Protein AF-A0A7L1UW72-F1 (afdb_monomer)

Radius of gyration: 13.49 Å; Cα contacts (8 Å, |Δi|>4): 91; chains: 1; bounding box: 30×28×27 Å

Solvent-accessible surface area (backbone atoms only — not comparable to full-atom values): 4455 Å² total; per-residue (Å²): 130,68,61,66,64,52,55,63,53,66,51,39,81,39,80,47,63,78,74,47,76,58,94,79,32,38,32,24,35,30,34,41,65,87,78,63,55,80,45,79,47,77,47,66,54,72,91,74,58,86,54,72,37,66,45,102,82,74,46,79,38,51,34,69,59,49,52,51,64,75,76,106

pLDDT: mean 79.47, std 14.78, range [37.53, 94.25]

Organism: Sitta europaea (NCBI:txid50251)

Structure (mmCIF, N/CA/C/O backbone):
data_AF-A0A7L1UW72-F1
#
_entry.id   AF-A0A7L1UW72-F1
#
loop_
_atom_site.group_PDB
_atom_site.id
_atom_site.type_symbol
_atom_site.label_atom_id
_atom_site.label_alt_id
_atom_site.label_comp_id
_atom_site.label_asym_id
_atom_site.label_entity_id
_atom_site.label_seq_id
_atom_site.pdbx_PDB_ins_code
_atom_site.Cartn_x
_atom_site.Cartn_y
_atom_site.Cartn_z
_atom_site.occupancy
_atom_site.B_iso_or_equiv
_atom_site.auth_seq_id
_atom_site.auth_comp_id
_atom_site.auth_asym_id
_atom_site.auth_atom_id
_atom_site.pdbx_PDB_model_num
ATOM 1 N N . PRO A 1 1 ? 0.701 -4.167 17.377 1.00 40.09 1 PRO A N 1
ATOM 2 C CA . PRO A 1 1 ? 0.636 -4.808 16.034 1.00 40.09 1 PRO A CA 1
ATOM 3 C C . PRO A 1 1 ? 1.457 -4.110 14.917 1.00 40.09 1 PRO A C 1
ATOM 5 O O . PRO A 1 1 ? 1.166 -4.308 13.744 1.00 40.09 1 PRO A O 1
ATOM 8 N N . ALA A 1 2 ? 2.529 -3.372 15.243 1.00 41.22 2 ALA A N 1
ATOM 9 C CA . ALA A 1 2 ? 3.408 -2.738 14.247 1.00 41.22 2 ALA A CA 1
ATOM 10 C C . ALA A 1 2 ? 4.390 -3.719 13.561 1.00 41.22 2 ALA A C 1
ATOM 12 O O . ALA A 1 2 ? 4.848 -3.450 12.457 1.00 41.22 2 ALA A O 1
ATOM 13 N N . GLY A 1 3 ? 4.666 -4.877 14.180 1.00 37.53 3 GLY A N 1
ATOM 14 C CA . GLY A 1 3 ? 5.675 -5.838 13.709 1.00 37.53 3 GLY A CA 1
ATOM 15 C C . GLY A 1 3 ? 5.374 -6.472 12.347 1.00 37.53 3 GLY A C 1
ATOM 16 O O . GLY A 1 3 ? 6.248 -6.507 11.496 1.00 37.53 3 GLY A O 1
ATOM 17 N N . LYS A 1 4 ? 4.118 -6.857 12.081 1.00 47.94 4 LYS A N 1
ATOM 18 C CA . LYS A 1 4 ? 3.731 -7.547 10.833 1.00 47.94 4 LYS A CA 1
ATOM 19 C C . LYS A 1 4 ? 3.904 -6.687 9.575 1.00 47.94 4 LYS A C 1
ATOM 21 O O . LYS A 1 4 ? 4.316 -7.189 8.537 1.00 47.94 4 LYS A O 1
ATOM 26 N N . ALA A 1 5 ? 3.593 -5.392 9.665 1.00 51.62 5 ALA A N 1
ATOM 27 C CA . ALA A 1 5 ? 3.780 -4.461 8.551 1.00 51.62 5 ALA A CA 1
ATOM 28 C C . ALA A 1 5 ? 5.269 -4.183 8.300 1.00 51.62 5 ALA A C 1
ATOM 30 O O . ALA A 1 5 ? 5.684 -4.015 7.158 1.00 51.62 5 ALA A O 1
ATOM 31 N N . GLN A 1 6 ? 6.067 -4.172 9.370 1.00 51.12 6 GLN A N 1
ATOM 32 C CA . GLN A 1 6 ? 7.510 -3.991 9.294 1.00 51.12 6 GLN A CA 1
ATOM 33 C C . GLN A 1 6 ? 8.199 -5.232 8.707 1.00 51.12 6 GLN A C 1
ATOM 35 O O . GLN A 1 6 ? 9.071 -5.078 7.865 1.00 51.12 6 GLN A O 1
ATOM 40 N N . GLU A 1 7 ? 7.755 -6.444 9.058 1.00 51.16 7 GLU A N 1
ATOM 41 C CA . GLU A 1 7 ? 8.211 -7.708 8.457 1.00 51.16 7 GLU A CA 1
ATOM 42 C C . GLU A 1 7 ? 7.861 -7.812 6.964 1.00 51.16 7 GLU A C 1
ATOM 44 O O . GLU A 1 7 ? 8.716 -8.190 6.171 1.00 51.16 7 GLU A O 1
ATOM 49 N N . ALA A 1 8 ? 6.654 -7.406 6.552 1.00 57.84 8 ALA A N 1
ATOM 50 C CA . ALA A 1 8 ? 6.295 -7.330 5.131 1.00 57.84 8 ALA A CA 1
ATOM 51 C C . ALA A 1 8 ? 7.135 -6.283 4.374 1.00 57.84 8 ALA A C 1
ATOM 53 O O . ALA A 1 8 ? 7.428 -6.451 3.194 1.00 57.84 8 ALA A O 1
ATOM 54 N N . LEU A 1 9 ? 7.557 -5.212 5.057 1.00 59.12 9 LEU A N 1
ATOM 55 C CA . LEU A 1 9 ? 8.486 -4.218 4.518 1.00 59.12 9 LEU A CA 1
ATOM 56 C C . LEU A 1 9 ? 9.939 -4.728 4.432 1.00 59.12 9 LEU A C 1
ATOM 58 O O . LEU A 1 9 ? 10.702 -4.183 3.641 1.00 59.12 9 LEU A O 1
ATOM 62 N N . GLN A 1 10 ? 10.317 -5.778 5.171 1.00 58.22 10 GLN A N 1
ATOM 63 C CA . GLN A 1 10 ? 11.642 -6.410 5.049 1.00 58.22 10 GLN A CA 1
ATOM 64 C C . GLN A 1 10 ? 11.779 -7.300 3.802 1.00 58.22 10 GLN A C 1
ATOM 66 O O . GLN A 1 10 ? 12.879 -7.741 3.492 1.00 58.22 10 GLN A O 1
ATOM 71 N N . GLN A 1 11 ? 10.691 -7.554 3.064 1.00 59.62 11 GLN A N 1
ATOM 72 C CA . GLN A 1 11 ? 10.726 -8.284 1.786 1.00 59.62 11 GLN A CA 1
ATOM 73 C C . GLN A 1 11 ? 11.104 -7.392 0.584 1.00 59.62 11 GLN A C 1
ATOM 75 O O . GLN A 1 11 ? 11.122 -7.857 -0.558 1.00 59.62 11 GLN A O 1
ATOM 80 N N . TRP A 1 12 ? 11.392 -6.110 0.828 1.00 66.62 12 TRP A N 1
ATOM 81 C CA . TRP A 1 12 ? 11.785 -5.139 -0.190 1.00 66.62 12 TRP A CA 1
ATOM 82 C C . TRP A 1 12 ? 13.251 -4.787 0.031 1.00 66.62 12 TRP A C 1
ATOM 84 O O . TRP A 1 12 ? 13.590 -4.098 0.990 1.00 66.62 12 TRP A O 1
ATOM 94 N N . ASP A 1 13 ? 14.110 -5.274 -0.860 1.00 57.66 13 ASP A N 1
ATOM 95 C CA . ASP A 1 13 ? 15.563 -5.070 -0.790 1.00 57.66 13 ASP A CA 1
ATOM 96 C C . ASP A 1 13 ? 15.951 -3.610 -1.064 1.00 57.66 13 ASP A C 1
ATOM 98 O O . ASP A 1 13 ? 16.980 -3.117 -0.608 1.00 57.66 13 ASP A O 1
ATOM 102 N N . TRP A 1 14 ? 15.081 -2.874 -1.766 1.00 62.38 14 TRP A N 1
ATOM 103 C CA . TRP A 1 14 ? 15.323 -1.482 -2.106 1.00 62.38 14 TRP A CA 1
ATOM 104 C C . TRP A 1 14 ? 14.040 -0.652 -2.049 1.00 62.38 14 TRP A C 1
ATOM 106 O O . TRP A 1 14 ? 13.169 -0.729 -2.921 1.00 62.38 14 TRP A O 1
ATOM 116 N N . LEU A 1 15 ? 13.932 0.178 -1.010 1.00 67.94 15 LEU A N 1
ATOM 117 C CA . LEU A 1 15 ? 13.054 1.341 -1.038 1.00 67.94 15 LEU A CA 1
ATOM 118 C C . LEU A 1 15 ? 13.773 2.430 -1.830 1.00 67.94 15 LEU A C 1
ATOM 120 O O . LEU A 1 15 ? 14.739 3.029 -1.360 1.00 67.94 15 LEU A O 1
ATOM 124 N N . GLY A 1 16 ? 13.315 2.625 -3.055 1.00 71.19 16 GLY A N 1
ATOM 125 C CA . GLY A 1 16 ? 13.878 3.558 -4.004 1.00 71.19 16 GLY A CA 1
ATOM 126 C C . GLY A 1 16 ? 13.556 5.013 -3.728 1.00 71.19 16 GLY A C 1
ATOM 127 O O . GLY A 1 16 ? 12.996 5.391 -2.696 1.00 71.19 16 GLY A O 1
ATOM 128 N N . SER A 1 17 ? 13.925 5.851 -4.695 1.00 81.00 17 SER A N 1
ATOM 129 C CA . SER A 1 17 ? 13.717 7.292 -4.631 1.00 81.00 17 SER A CA 1
ATOM 130 C C . SER A 1 17 ? 12.241 7.650 -4.437 1.00 81.00 17 SER A C 1
ATOM 132 O O . SER A 1 17 ? 11.328 6.980 -4.930 1.00 81.00 17 SER A O 1
ATOM 134 N N . LEU A 1 18 ? 12.017 8.748 -3.717 1.00 84.62 18 LEU A N 1
ATOM 135 C CA . LEU A 1 18 ? 10.712 9.386 -3.619 1.00 84.62 18 LEU A CA 1
ATOM 136 C C . LEU A 1 18 ? 10.255 9.778 -5.028 1.00 84.62 18 LEU A C 1
ATOM 138 O O . LEU A 1 18 ? 10.915 10.579 -5.685 1.00 84.62 18 LEU A O 1
ATOM 142 N N . LEU A 1 19 ? 9.140 9.207 -5.472 1.00 85.25 19 LEU A N 1
ATOM 143 C CA . LEU A 1 19 ? 8.526 9.540 -6.754 1.00 85.25 19 LEU A CA 1
ATOM 144 C C . LEU A 1 19 ? 7.672 10.796 -6.623 1.00 85.25 19 LEU A C 1
ATOM 146 O O . LEU A 1 19 ? 7.710 11.669 -7.483 1.00 85.25 19 LEU A O 1
ATOM 150 N N . GLU A 1 20 ? 6.892 10.882 -5.545 1.00 88.44 20 GLU A N 1
ATOM 151 C CA . GLU A 1 20 ? 5.892 11.934 -5.381 1.00 88.44 20 GLU A CA 1
ATOM 152 C C . GLU A 1 20 ? 5.585 12.160 -3.896 1.00 88.44 20 GLU A C 1
ATOM 154 O O . GLU A 1 20 ? 5.642 11.229 -3.083 1.00 88.44 20 GLU A O 1
ATOM 159 N N . ARG A 1 21 ? 5.273 13.404 -3.525 1.00 87.94 21 ARG A N 1
ATOM 160 C CA . ARG A 1 21 ? 4.830 13.756 -2.173 1.00 87.94 21 ARG A CA 1
ATOM 161 C C . ARG A 1 21 ? 3.673 14.740 -2.253 1.00 87.94 21 ARG A C 1
ATOM 163 O O . ARG A 1 21 ? 3.892 15.940 -2.418 1.00 87.94 21 ARG A O 1
ATOM 170 N N . SER A 1 22 ? 2.472 14.233 -2.000 1.00 81.00 22 SER A N 1
ATOM 171 C CA . SER A 1 22 ? 1.247 15.025 -1.971 1.00 81.00 22 SER A CA 1
ATOM 172 C C . SER A 1 22 ? 0.614 14.996 -0.586 1.00 81.00 22 SER A C 1
ATOM 174 O O . SER A 1 22 ? 0.276 13.936 -0.042 1.00 81.00 22 SER A O 1
ATOM 176 N N . GLY A 1 23 ? 0.448 16.188 -0.006 1.00 85.75 23 GLY A N 1
ATOM 177 C CA . GLY A 1 23 ? -0.157 16.387 1.308 1.00 85.75 23 GLY A CA 1
ATOM 1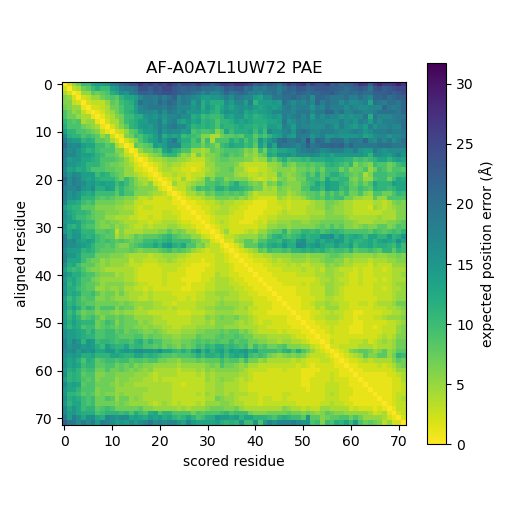78 C C . GLY A 1 23 ? 0.522 15.552 2.396 1.00 85.75 23 GLY A C 1
ATOM 179 O O . GLY A 1 23 ? 1.682 15.774 2.734 1.00 85.75 23 GLY A O 1
ATOM 180 N N . PHE A 1 24 ? -0.219 14.589 2.948 1.00 83.56 24 PHE A N 1
ATOM 181 C CA . PHE A 1 24 ? 0.245 13.690 4.011 1.00 83.56 24 PHE A CA 1
ATOM 182 C C . PHE A 1 24 ? 0.829 12.371 3.495 1.00 83.56 24 PHE A C 1
ATOM 184 O O . PHE A 1 24 ? 1.252 11.545 4.300 1.00 83.56 24 PHE A O 1
ATOM 191 N N . SER A 1 25 ? 0.813 12.139 2.183 1.00 85.88 25 SER A N 1
ATOM 192 C CA . SER A 1 25 ? 1.258 10.885 1.583 1.00 85.88 25 SER A CA 1
ATOM 193 C C . SER A 1 25 ? 2.565 11.041 0.818 1.00 85.88 25 SER A C 1
ATOM 195 O O . SER A 1 25 ? 2.853 12.097 0.257 1.00 85.88 25 SER A O 1
ATOM 197 N N . SER A 1 26 ? 3.337 9.960 0.790 1.00 89.62 26 SER A N 1
ATOM 198 C CA . SER A 1 26 ? 4.561 9.852 -0.002 1.00 89.62 26 SER A CA 1
ATOM 199 C C . SER A 1 26 ? 4.496 8.590 -0.844 1.00 89.62 26 SER A C 1
ATOM 201 O O . SER A 1 26 ? 4.148 7.527 -0.324 1.00 89.62 26 SER A O 1
ATOM 203 N N . ILE A 1 27 ? 4.856 8.692 -2.116 1.00 88.75 27 ILE A N 1
ATOM 204 C CA . ILE A 1 27 ? 4.946 7.564 -3.040 1.00 88.75 27 ILE A CA 1
ATOM 205 C C . ILE A 1 27 ? 6.421 7.301 -3.314 1.00 88.75 27 ILE A C 1
ATOM 207 O O . ILE A 1 27 ? 7.154 8.190 -3.744 1.00 88.75 27 ILE A O 1
ATOM 211 N N . LEU A 1 28 ? 6.859 6.080 -3.043 1.00 88.75 28 LEU A N 1
ATOM 212 C CA . LEU A 1 28 ? 8.237 5.635 -3.229 1.00 88.75 28 LEU A CA 1
ATOM 213 C C . LEU A 1 28 ? 8.274 4.581 -4.328 1.00 88.75 28 LEU A C 1
ATOM 215 O O . LEU A 1 28 ? 7.379 3.738 -4.395 1.00 88.75 28 LEU A O 1
ATOM 219 N N . ALA A 1 29 ? 9.304 4.609 -5.167 1.00 88.50 29 ALA A N 1
ATOM 220 C CA . ALA A 1 29 ? 9.603 3.466 -6.017 1.00 88.50 29 ALA A CA 1
ATOM 221 C C . ALA A 1 29 ? 10.109 2.321 -5.136 1.00 88.50 29 ALA A C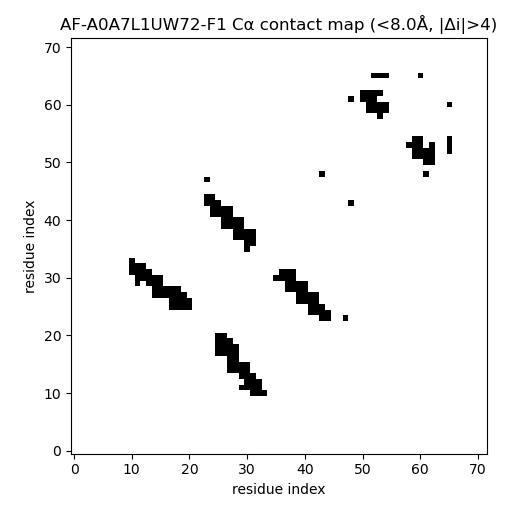 1
ATOM 223 O O . ALA A 1 29 ? 10.835 2.562 -4.173 1.00 88.50 29 ALA A O 1
ATOM 224 N N . ALA A 1 30 ? 9.757 1.084 -5.445 1.00 86.00 30 ALA A N 1
ATOM 225 C CA . ALA A 1 30 ? 10.384 -0.074 -4.828 1.00 86.00 30 ALA A CA 1
ATOM 226 C C . ALA A 1 30 ? 10.446 -1.226 -5.822 1.00 86.00 30 ALA A C 1
ATOM 228 O O . ALA A 1 30 ? 9.632 -1.313 -6.741 1.00 86.00 30 ALA A O 1
ATOM 229 N N . THR A 1 31 ? 11.390 -2.127 -5.594 1.00 85.25 31 THR A N 1
ATOM 230 C CA . THR A 1 31 ? 11.477 -3.386 -6.328 1.00 85.25 31 THR A CA 1
ATOM 231 C C . THR A 1 31 ? 11.401 -4.521 -5.303 1.00 85.25 31 THR A C 1
ATOM 233 O O . THR A 1 31 ? 12.242 -4.566 -4.401 1.00 85.25 31 THR A O 1
ATOM 236 N N . PRO A 1 32 ? 10.379 -5.398 -5.358 1.00 78.19 32 PRO A N 1
ATOM 237 C CA . PRO A 1 32 ? 10.288 -6.555 -4.483 1.00 78.19 32 PRO A CA 1
ATOM 238 C C . PRO A 1 32 ? 11.459 -7.493 -4.740 1.00 78.19 32 PRO A C 1
ATOM 240 O O . PRO A 1 32 ? 11.822 -7.736 -5.892 1.00 78.19 32 PRO A O 1
ATOM 243 N N . LEU A 1 33 ? 11.993 -8.071 -3.664 1.00 71.94 33 LEU A N 1
ATOM 244 C CA . LEU A 1 33 ? 13.088 -9.035 -3.759 1.00 71.94 33 LEU A CA 1
ATOM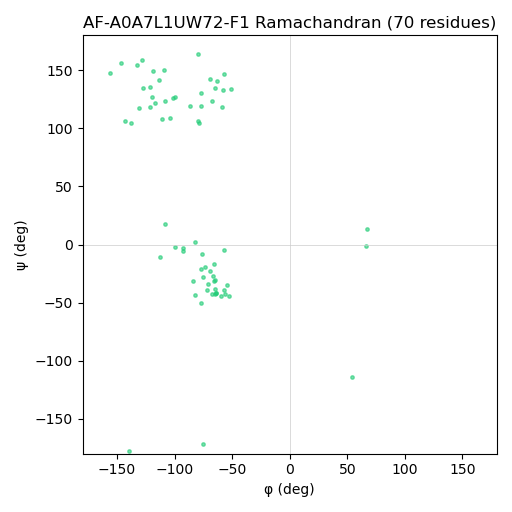 245 C C . LEU A 1 33 ? 12.651 -10.338 -4.456 1.00 71.94 33 LEU A C 1
ATOM 247 O O . LEU A 1 33 ? 13.473 -11.023 -5.050 1.00 71.94 33 LEU A O 1
ATOM 251 N N . LEU A 1 34 ? 11.358 -10.674 -4.380 1.00 75.12 34 LEU A N 1
ATOM 252 C CA . LEU A 1 34 ? 10.823 -11.946 -4.867 1.00 75.12 34 LEU A CA 1
ATOM 253 C C . LEU A 1 34 ? 10.664 -11.994 -6.394 1.00 75.12 34 LEU A C 1
ATOM 255 O O . LEU A 1 34 ? 11.140 -12.931 -7.024 1.00 75.12 34 LEU A O 1
ATOM 259 N N . ASP A 1 35 ? 10.018 -10.980 -6.976 1.00 77.94 35 ASP A N 1
ATOM 260 C CA . ASP A 1 35 ? 9.593 -11.004 -8.385 1.00 77.94 35 ASP A CA 1
ATOM 261 C C . ASP A 1 35 ? 10.351 -9.999 -9.267 1.00 77.94 35 ASP A C 1
ATOM 263 O O . ASP A 1 35 ? 10.213 -10.015 -10.489 1.00 77.94 35 ASP A O 1
ATOM 267 N N . GLY A 1 36 ? 11.125 -9.080 -8.674 1.00 79.62 36 GLY A N 1
ATOM 268 C CA . GLY A 1 36 ? 11.918 -8.081 -9.402 1.00 79.62 36 GLY A CA 1
ATOM 269 C C . GLY A 1 36 ? 11.115 -7.031 -10.188 1.00 79.62 36 GLY A C 1
ATOM 270 O O . GLY A 1 36 ? 11.708 -6.136 -10.789 1.00 79.62 36 GLY A O 1
ATOM 271 N N . ALA A 1 37 ? 9.781 -7.102 -10.194 1.00 86.81 37 ALA A N 1
ATOM 272 C CA . ALA A 1 37 ? 8.919 -6.174 -10.920 1.00 86.81 37 ALA A CA 1
ATOM 273 C C . ALA A 1 37 ? 8.802 -4.821 -10.190 1.00 86.81 37 ALA A C 1
ATOM 275 O O . ALA A 1 37 ? 8.488 -4.803 -9.002 1.00 86.81 37 ALA A O 1
ATOM 276 N N . PRO A 1 38 ? 9.004 -3.673 -10.860 1.00 86.25 38 PRO A N 1
ATOM 277 C CA . PRO A 1 38 ? 8.932 -2.371 -10.204 1.00 86.25 38 PRO A CA 1
ATOM 278 C C . PRO A 1 38 ? 7.515 -2.079 -9.691 1.00 86.25 38 PRO A C 1
ATOM 280 O O . PRO A 1 38 ? 6.531 -2.250 -10.411 1.00 86.25 38 PRO A O 1
ATOM 283 N N . VAL A 1 39 ? 7.414 -1.586 -8.457 1.00 87.25 39 VAL A N 1
ATOM 284 C CA . VAL A 1 39 ? 6.154 -1.189 -7.818 1.00 87.25 39 VAL A CA 1
ATOM 285 C C . VAL A 1 39 ? 6.232 0.225 -7.248 1.00 87.25 39 VAL A C 1
ATOM 287 O O . VAL A 1 39 ? 7.304 0.749 -6.939 1.00 87.25 39 VAL A O 1
ATOM 290 N N . ALA A 1 40 ? 5.065 0.834 -7.050 1.00 89.75 40 ALA A N 1
ATOM 291 C CA . ALA A 1 40 ? 4.922 2.069 -6.293 1.00 89.75 40 ALA A CA 1
ATOM 292 C C . ALA A 1 40 ? 4.394 1.765 -4.883 1.00 89.75 40 ALA A C 1
ATOM 294 O O . ALA A 1 40 ? 3.343 1.147 -4.716 1.00 89.75 40 ALA A O 1
ATOM 295 N N . VAL A 1 41 ? 5.101 2.235 -3.857 1.00 87.19 41 VAL A N 1
ATOM 296 C CA . VAL A 1 41 ? 4.717 2.090 -2.449 1.00 87.19 41 VAL A CA 1
ATOM 297 C C . VAL A 1 41 ? 4.172 3.418 -1.942 1.00 87.19 41 VAL A C 1
ATOM 299 O O . VAL A 1 41 ? 4.925 4.368 -1.715 1.00 87.19 41 VAL A O 1
ATOM 302 N N . LYS A 1 42 ? 2.857 3.481 -1.718 1.00 90.25 42 LYS A N 1
ATOM 303 C CA . LYS A 1 42 ? 2.200 4.641 -1.106 1.00 90.25 42 LYS A CA 1
ATOM 304 C C . LYS A 1 42 ? 2.225 4.527 0.417 1.00 90.25 42 LYS A C 1
ATOM 306 O O . LYS A 1 42 ? 1.643 3.613 0.999 1.00 90.25 42 LYS A O 1
ATOM 311 N N . ARG A 1 43 ? 2.861 5.491 1.081 1.00 88.56 43 ARG A N 1
ATOM 312 C CA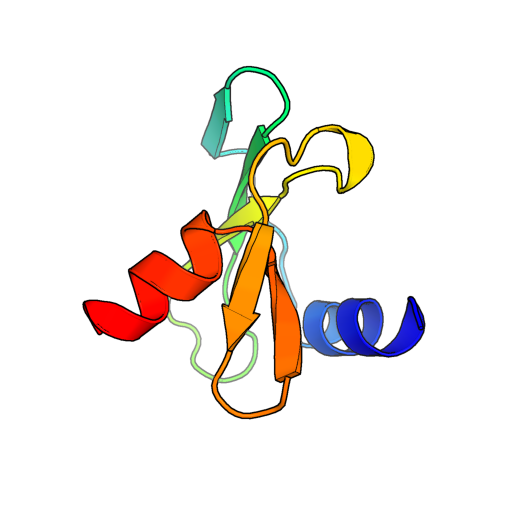 . ARG A 1 43 ? 2.858 5.636 2.541 1.00 88.56 43 ARG A CA 1
ATOM 313 C C . ARG A 1 43 ? 1.850 6.696 2.955 1.00 88.56 43 ARG A C 1
ATOM 315 O O . ARG A 1 43 ? 1.911 7.826 2.479 1.00 88.56 43 ARG A O 1
ATOM 322 N N . VAL A 1 44 ? 0.959 6.334 3.875 1.00 89.62 44 VAL A N 1
ATOM 323 C CA . VAL A 1 44 ? -0.036 7.242 4.458 1.00 89.62 44 VAL A CA 1
ATOM 324 C C . VAL A 1 44 ? 0.001 7.095 5.982 1.00 89.62 44 VAL A C 1
ATOM 326 O O . VAL A 1 44 ? -0.273 6.005 6.490 1.00 89.62 44 VAL A O 1
ATOM 329 N N . PRO A 1 45 ? 0.342 8.154 6.736 1.00 89.69 45 PRO A N 1
ATOM 330 C CA . PRO A 1 45 ? 0.267 8.144 8.188 1.00 89.69 45 PRO A CA 1
ATOM 331 C C . PRO A 1 45 ? -1.155 7.835 8.651 1.00 89.69 45 PRO A C 1
ATOM 333 O O . PRO A 1 45 ? -2.125 8.428 8.178 1.00 89.69 45 PRO A O 1
ATOM 336 N N . ARG A 1 46 ? -1.289 6.912 9.607 1.00 89.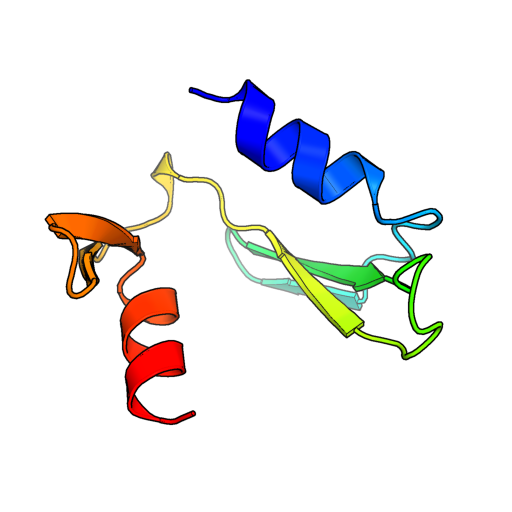56 46 ARG A N 1
ATOM 337 C CA . ARG A 1 46 ? -2.598 6.439 10.077 1.00 89.56 46 ARG A CA 1
ATOM 338 C C . ARG A 1 46 ? -3.487 7.575 10.598 1.00 89.56 46 ARG A C 1
ATOM 340 O O . ARG A 1 46 ? -4.690 7.566 10.370 1.00 89.56 46 ARG A O 1
ATOM 347 N N . ASN A 1 47 ? -2.899 8.540 11.301 1.00 91.75 47 ASN A N 1
ATOM 348 C CA . ASN A 1 47 ? -3.587 9.718 11.838 1.00 91.75 47 ASN A CA 1
ATOM 349 C C . ASN A 1 47 ? -4.116 10.667 10.748 1.00 91.75 47 ASN A C 1
ATOM 351 O O . ASN A 1 47 ? -4.983 11.486 11.031 1.00 91.75 47 ASN A O 1
ATOM 355 N N . CYS A 1 48 ? -3.626 10.546 9.515 1.00 90.06 48 CYS A N 1
ATOM 356 C CA . CYS A 1 48 ? -4.096 11.318 8.368 1.00 90.06 48 CYS A CA 1
ATOM 357 C C . CYS A 1 48 ? -5.207 10.599 7.583 1.00 90.06 48 CYS A C 1
ATOM 359 O O . CYS A 1 48 ? -5.783 11.185 6.665 1.00 90.06 48 CYS A O 1
ATOM 361 N N . VAL A 1 49 ? -5.544 9.354 7.940 1.00 92.06 49 VAL A N 1
ATOM 362 C CA . VAL A 1 49 ? -6.636 8.599 7.313 1.00 92.06 49 VAL A CA 1
ATOM 363 C C . VAL A 1 49 ? -7.971 9.063 7.890 1.00 92.06 49 VAL A C 1
ATOM 365 O O . VAL A 1 49 ? -8.322 8.740 9.026 1.00 92.06 49 VAL A O 1
ATOM 368 N N . ARG A 1 50 ? -8.728 9.816 7.086 1.00 92.06 50 ARG A N 1
ATOM 369 C CA . ARG A 1 50 ? -10.037 10.368 7.477 1.00 92.06 50 ARG A CA 1
ATOM 370 C C . ARG A 1 50 ? -11.192 9.387 7.293 1.00 92.06 50 ARG A C 1
ATOM 372 O O . ARG A 1 50 ? -12.149 9.435 8.055 1.00 92.06 50 ARG A O 1
ATOM 379 N N . CYS A 1 51 ? -11.094 8.499 6.306 1.00 93.31 51 CYS A N 1
ATOM 380 C CA . CYS A 1 51 ? -12.158 7.565 5.952 1.00 93.31 51 CYS A CA 1
ATOM 381 C C . CYS A 1 51 ? -11.677 6.125 6.109 1.00 93.31 51 CYS A C 1
ATOM 383 O O . CYS A 1 51 ? -10.660 5.725 5.534 1.00 93.31 51 CYS A O 1
ATOM 385 N N . TRP A 1 52 ? -12.447 5.348 6.860 1.00 94.25 52 TRP A N 1
ATOM 386 C CA . TRP A 1 52 ? -12.180 3.951 7.168 1.00 94.25 52 TRP A CA 1
ATOM 387 C C . TRP A 1 52 ? -13.307 3.080 6.620 1.00 94.25 52 TRP A C 1
ATOM 389 O O . TRP A 1 52 ? -14.456 3.507 6.536 1.00 94.25 52 TRP A O 1
ATOM 399 N N . GLY A 1 53 ? -12.969 1.857 6.242 1.00 91.44 53 GLY A N 1
ATOM 400 C CA . GLY A 1 53 ? -13.918 0.812 5.893 1.00 91.44 53 GLY A CA 1
ATOM 401 C C . GLY A 1 53 ? -13.456 -0.527 6.449 1.00 91.44 53 GLY A C 1
ATOM 402 O O . GLY A 1 53 ? -12.420 -0.626 7.104 1.00 91.44 53 GLY A O 1
ATOM 403 N N . GLU A 1 54 ? -14.215 -1.574 6.157 1.00 92.81 54 GLU A N 1
ATOM 404 C CA . GLU A 1 54 ? -13.908 -2.934 6.598 1.00 92.81 54 GLU A CA 1
ATOM 405 C C . GLU A 1 54 ? -13.765 -3.880 5.406 1.00 92.81 54 GLU A C 1
ATOM 407 O O . GLU A 1 54 ? -14.567 -3.833 4.465 1.00 92.81 54 GLU A O 1
ATOM 412 N N . LEU A 1 55 ? -12.725 -4.717 5.459 1.00 86.50 55 LEU A N 1
ATOM 413 C CA . LEU A 1 55 ? -12.537 -5.871 4.573 1.00 86.50 55 LEU A CA 1
ATOM 414 C C . LEU A 1 55 ? -13.394 -7.065 5.049 1.00 86.50 55 LEU A C 1
ATOM 416 O O . LEU A 1 55 ? -13.773 -7.091 6.221 1.00 86.50 55 LEU A O 1
ATOM 420 N N . PRO A 1 56 ? -13.624 -8.104 4.213 1.00 81.06 56 PRO A N 1
ATOM 421 C CA . PRO A 1 56 ? -14.498 -9.256 4.517 1.00 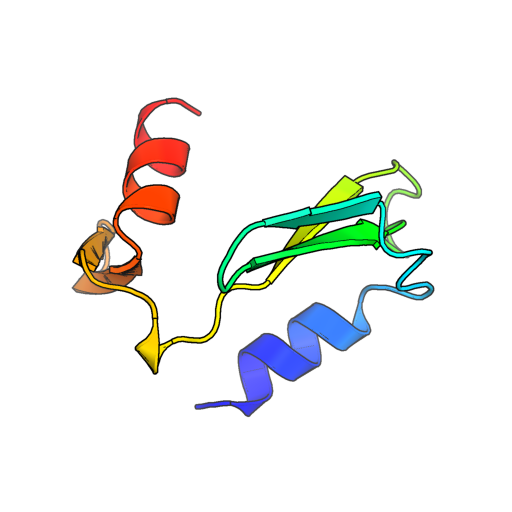81.06 56 PRO A CA 1
ATOM 422 C C . PRO A 1 56 ? -14.168 -10.071 5.783 1.00 81.06 56 PRO A C 1
ATOM 424 O O . PRO A 1 56 ? -14.905 -10.979 6.144 1.00 81.06 56 PRO A O 1
ATOM 427 N N . LYS A 1 57 ? -13.068 -9.760 6.475 1.00 81.50 57 LYS A N 1
ATOM 428 C CA . LYS A 1 57 ? -12.649 -10.376 7.745 1.00 81.50 57 LYS A CA 1
ATOM 429 C C . LYS A 1 57 ? -12.805 -9.435 8.951 1.00 81.50 57 LYS A C 1
ATOM 431 O O . LYS A 1 57 ? -12.129 -9.625 9.957 1.00 81.50 57 LYS A O 1
ATOM 436 N N . GLY A 1 58 ? -13.599 -8.367 8.825 1.00 85.38 58 GLY A N 1
ATOM 437 C CA . GLY A 1 58 ? -13.789 -7.346 9.869 1.00 85.38 58 GLY A CA 1
ATOM 438 C C . GLY A 1 58 ? -12.538 -6.505 10.152 1.00 85.38 58 GLY A C 1
ATOM 439 O O . GLY A 1 58 ? -12.450 -5.812 11.161 1.00 85.38 58 GLY A O 1
ATOM 440 N N . THR A 1 59 ? -11.524 -6.575 9.286 1.00 88.62 59 THR A N 1
ATOM 441 C CA . THR A 1 59 ? -10.302 -5.783 9.454 1.00 88.62 59 THR A CA 1
ATOM 442 C C . THR A 1 59 ? -10.577 -4.344 9.038 1.00 88.62 59 THR A C 1
ATOM 444 O O . THR A 1 59 ? -10.909 -4.092 7.877 1.00 88.62 59 THR A O 1
ATOM 447 N N . SER A 1 60 ? -10.415 -3.408 9.977 1.00 90.62 60 SER A N 1
ATOM 448 C CA . SER A 1 60 ? -10.508 -1.974 9.701 1.00 90.62 60 SER A CA 1
ATOM 449 C C . SER A 1 60 ? -9.340 -1.531 8.825 1.00 90.62 60 SER A C 1
ATOM 451 O O . SER A 1 60 ? -8.170 -1.719 9.173 1.00 90.62 60 SER A O 1
ATOM 453 N N . THR A 1 61 ? -9.658 -0.944 7.678 1.00 92.38 61 THR A N 1
ATOM 454 C CA . THR A 1 61 ? -8.682 -0.480 6.692 1.00 92.38 61 THR A CA 1
ATOM 455 C C . THR A 1 61 ? -9.018 0.931 6.227 1.00 92.38 61 THR A C 1
ATOM 457 O O . THR A 1 61 ? -10.184 1.332 6.271 1.00 92.38 61 THR A O 1
ATOM 460 N N . PRO A 1 62 ? -8.026 1.707 5.764 1.00 93.81 62 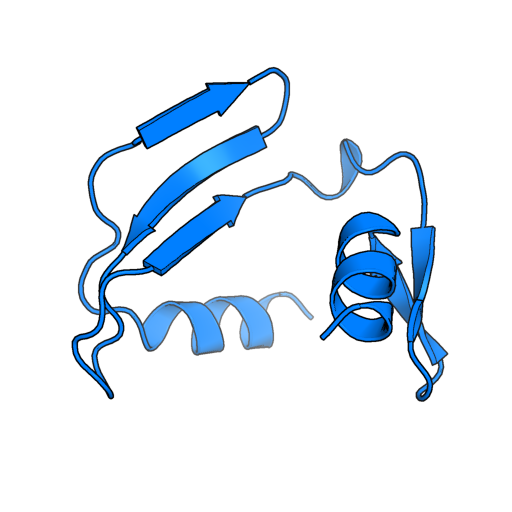PRO A N 1
ATOM 461 C CA . PRO A 1 62 ? -8.302 2.915 5.003 1.00 93.81 62 PRO A CA 1
ATOM 462 C C . PRO A 1 62 ? -9.261 2.601 3.853 1.00 93.81 62 PRO A C 1
ATOM 464 O O . PRO A 1 62 ? -9.057 1.624 3.131 1.00 93.81 62 PRO A O 1
ATOM 467 N N . LEU A 1 63 ? -10.285 3.438 3.666 1.00 93.19 63 LEU A N 1
ATOM 468 C CA . LEU A 1 63 ? -11.296 3.227 2.626 1.00 93.19 63 LEU A CA 1
ATOM 469 C C . LEU A 1 63 ? -10.664 3.059 1.234 1.00 93.19 63 LEU A C 1
ATOM 471 O O . LEU A 1 63 ? -11.131 2.241 0.454 1.00 93.19 63 LEU A O 1
ATOM 475 N N . GLU A 1 64 ? -9.565 3.767 0.959 1.00 90.44 64 GLU A N 1
ATOM 476 C CA . GLU A 1 64 ? -8.773 3.621 -0.268 1.00 90.44 64 GLU A CA 1
ATOM 477 C C . GLU A 1 64 ? -8.358 2.162 -0.535 1.00 90.44 64 GLU A C 1
ATOM 479 O O . GLU A 1 64 ? -8.528 1.676 -1.647 1.00 90.44 64 GLU A O 1
ATOM 484 N N . ILE A 1 65 ? -7.901 1.429 0.487 1.00 90.00 65 ILE A N 1
ATOM 485 C CA . ILE A 1 65 ? -7.504 0.017 0.353 1.00 90.00 65 ILE A CA 1
ATOM 486 C C . ILE A 1 65 ? -8.722 -0.862 0.066 1.00 90.00 65 ILE A C 1
ATOM 488 O O . ILE A 1 65 ? -8.668 -1.738 -0.796 1.00 90.00 65 ILE A O 1
ATOM 492 N N . LYS A 1 66 ? -9.839 -0.618 0.763 1.00 88.56 66 LYS A N 1
ATOM 493 C CA . LYS A 1 66 ? -11.090 -1.341 0.509 1.00 88.56 66 LYS A CA 1
ATOM 494 C C . LYS A 1 66 ? -11.560 -1.138 -0.932 1.00 88.56 66 LYS A C 1
ATOM 496 O O . LYS A 1 66 ? -11.960 -2.101 -1.573 1.00 88.56 66 LYS A O 1
ATOM 501 N N . LEU A 1 67 ? -1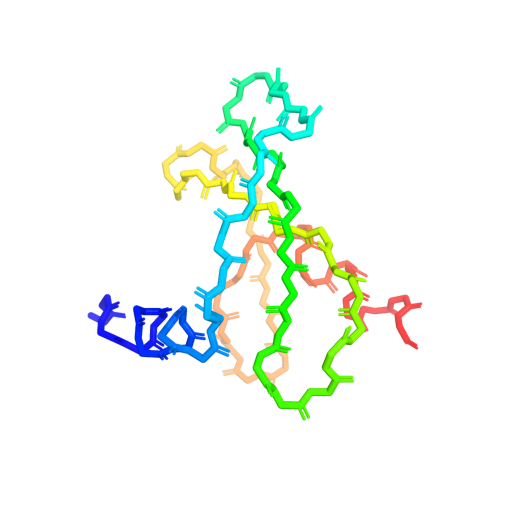1.512 0.097 -1.429 1.00 90.44 67 LEU A N 1
ATOM 502 C CA . LEU A 1 67 ? -11.930 0.424 -2.790 1.00 90.44 67 LEU A CA 1
ATOM 503 C C . LEU A 1 67 ? -11.032 -0.242 -3.831 1.00 90.44 67 LEU A C 1
ATOM 505 O O . LEU A 1 67 ? -11.566 -0.824 -4.767 1.00 90.44 67 LEU A O 1
ATOM 509 N N . LEU A 1 68 ? -9.708 -0.239 -3.631 1.00 89.38 68 LEU A N 1
ATOM 510 C CA . LEU A 1 68 ? -8.774 -0.969 -4.495 1.00 89.38 68 LEU A CA 1
ATOM 511 C C . LEU A 1 68 ? -9.125 -2.460 -4.572 1.00 89.38 68 LEU A C 1
ATOM 513 O O . LEU A 1 68 ? -9.144 -3.021 -5.659 1.00 89.38 68 LEU A O 1
ATOM 517 N N . HIS A 1 69 ? -9.473 -3.085 -3.445 1.00 84.50 69 HIS A N 1
ATOM 518 C CA . HIS A 1 69 ? -9.855 -4.498 -3.423 1.00 84.50 69 HIS A CA 1
ATOM 519 C C . HIS A 1 69 ? -11.157 -4.799 -4.180 1.00 84.50 69 HIS A C 1
ATOM 521 O O . HIS A 1 69 ? -11.299 -5.888 -4.716 1.00 84.50 69 HIS A O 1
ATOM 527 N N . VAL A 1 70 ? -12.107 -3.859 -4.221 1.00 80.44 70 VAL A N 1
ATOM 528 C CA . VAL A 1 70 ? -13.393 -4.045 -4.922 1.00 80.44 70 VAL A CA 1
ATOM 529 C C . VAL A 1 70 ? -13.243 -3.941 -6.444 1.00 80.44 70 VAL A C 1
ATOM 531 O O . VAL A 1 70 ? -14.042 -4.527 -7.166 1.00 80.44 70 VAL A O 1
ATOM 534 N N . ILE A 1 71 ? -12.252 -3.188 -6.927 1.00 76.62 71 ILE A N 1
ATOM 535 C CA . ILE A 1 71 ? -12.007 -2.972 -8.364 1.00 76.62 71 ILE A CA 1
ATOM 536 C C . ILE A 1 71 ? -10.893 -3.856 -8.947 1.00 76.62 71 ILE A C 1
ATOM 538 O O . ILE A 1 71 ? -10.606 -3.731 -10.136 1.00 76.62 71 ILE A O 1
ATOM 542 N N . SER A 1 72 ? -10.242 -4.677 -8.116 1.00 61.59 72 SER A N 1
ATOM 543 C CA . SER A 1 72 ? -9.220 -5.650 -8.537 1.00 61.59 72 SER A CA 1
ATOM 544 C C . SER A 1 72 ? -9.868 -6.933 -9.040 1.00 61.59 72 SER A C 1
ATOM 546 O O . SER A 1 72 ? -9.360 -7.478 -10.040 1.00 61.59 72 SER A O 1
#

Mean predicted aligned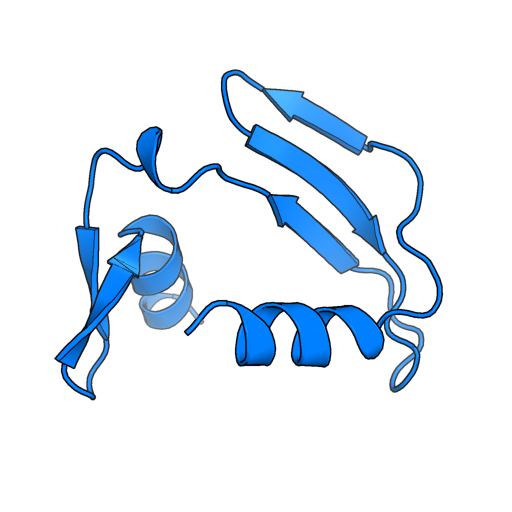 error: 7.9 Å

Nearest PDB structures (foldseek):
  2bil-assembly1_B  TM=9.432E-01  e=1.199E-03  Homo sapiens
  7vsy-assembly1_A  TM=9.441E-01  e=2.180E-03  Homo sapiens
  1yxs-assembly1_A  TM=9.565E-01  e=2.180E-03  Homo sapiens
  4k18-assembly1_A  TM=9.479E-01  e=3.122E-03  Homo sapiens
  7zun-assembly1_A  TM=9.298E-01  e=3.735E-03  Homo sapiens

Foldseek 3Di:
DVVVVVVVVVQWPDFADFPDDDDQKTWTWTAGPPPRDIDIDIDHDPVRQPAWDADPVRDIDRVVVVVVVVVD

Sequence (72 aa):
PAGKAQEALQQWDWLGSLLERSGFSSILAATPLLDGAPVAVKRVPRNCVRCWGELPKGTSTPLEIKLLHVIS

Secondary structure (DSSP, 8-state):
--HHHHHHHTT-SEEEEEEEEETTEEEEEEE-TTT---EEEEE--GGG---EEE-TTS-EEEHHHHHHHHH-